Protein AF-A0A535CA47-F1 (afdb_monomer_lite)

Structure (mmCIF, N/CA/C/O backbone):
data_AF-A0A535CA47-F1
#
_entry.id   AF-A0A535CA47-F1
#
loop_
_atom_site.group_PDB
_atom_site.id
_atom_site.type_symbol
_atom_site.label_atom_id
_atom_site.label_alt_id
_atom_site.label_comp_id
_atom_site.label_asym_id
_atom_site.label_entity_id
_atom_site.label_seq_id
_atom_site.pdbx_PDB_ins_code
_atom_site.Cartn_x
_atom_site.Cartn_y
_atom_site.Cartn_z
_atom_site.occupancy
_atom_site.B_iso_or_equiv
_atom_site.auth_seq_id
_atom_site.auth_comp_id
_atom_site.auth_asym_id
_atom_site.auth_atom_id
_atom_site.pdbx_PDB_model_num
ATOM 1 N N . MET A 1 1 ? 19.018 -2.782 2.439 1.00 43.19 1 MET A N 1
ATOM 2 C CA . MET A 1 1 ? 17.724 -2.379 1.847 1.00 43.19 1 MET A CA 1
ATOM 3 C C . MET A 1 1 ? 16.548 -2.645 2.794 1.00 43.19 1 MET A C 1
ATOM 5 O O . MET A 1 1 ? 15.828 -1.704 3.063 1.00 43.19 1 MET A O 1
ATOM 9 N N . MET A 1 2 ? 16.397 -3.837 3.401 1.00 39.62 2 MET A N 1
ATOM 10 C CA . MET A 1 2 ? 15.326 -4.102 4.399 1.00 39.62 2 MET A CA 1
ATOM 11 C C . MET A 1 2 ? 15.547 -3.488 5.801 1.00 39.62 2 MET A C 1
ATOM 13 O O . MET A 1 2 ? 14.602 -3.382 6.576 1.00 39.62 2 MET A O 1
ATOM 17 N N . GLN A 1 3 ? 16.775 -3.092 6.157 1.00 34.94 3 GLN A N 1
ATOM 18 C CA . GLN A 1 3 ? 17.063 -2.435 7.446 1.00 34.94 3 GLN A CA 1
ATOM 19 C C . GLN A 1 3 ? 16.577 -0.980 7.484 1.00 34.94 3 GLN A C 1
ATOM 21 O O . GLN A 1 3 ? 16.028 -0.545 8.489 1.00 34.94 3 GLN A O 1
ATOM 26 N N . THR A 1 4 ? 16.695 -0.264 6.364 1.00 47.66 4 THR A N 1
ATOM 27 C CA . THR A 1 4 ? 16.351 1.160 6.260 1.00 47.66 4 THR A CA 1
ATOM 28 C C . THR A 1 4 ? 14.843 1.401 6.398 1.00 47.66 4 THR A C 1
ATOM 30 O O . THR A 1 4 ? 14.424 2.429 6.913 1.00 47.66 4 THR A O 1
ATOM 33 N N . THR A 1 5 ? 14.009 0.425 6.021 1.00 46.22 5 THR A N 1
ATOM 34 C CA . THR A 1 5 ? 12.544 0.525 6.122 1.00 46.22 5 THR A CA 1
ATOM 35 C C . THR A 1 5 ? 12.038 0.467 7.569 1.00 46.22 5 THR A C 1
ATOM 37 O O . THR A 1 5 ? 11.033 1.097 7.875 1.00 46.22 5 THR A O 1
ATOM 40 N N . ARG A 1 6 ? 12.725 -0.238 8.484 1.00 47.81 6 ARG A N 1
ATOM 41 C CA . ARG A 1 6 ? 12.322 -0.292 9.908 1.00 47.81 6 ARG A CA 1
ATOM 42 C C . ARG A 1 6 ? 12.561 1.027 10.636 1.00 47.81 6 ARG A C 1
ATOM 44 O O . ARG A 1 6 ? 11.726 1.441 11.432 1.00 47.81 6 ARG A O 1
ATOM 51 N N . GLU A 1 7 ? 13.683 1.680 10.354 1.00 48.22 7 GLU A N 1
ATOM 52 C CA . GLU A 1 7 ? 14.092 2.906 11.050 1.00 48.22 7 GLU A CA 1
ATOM 53 C C . GLU A 1 7 ? 13.215 4.106 10.666 1.00 48.22 7 GLU A C 1
ATOM 55 O O . GLU A 1 7 ? 12.896 4.934 11.516 1.00 48.22 7 GLU A O 1
ATOM 60 N N . VAL A 1 8 ? 12.742 4.163 9.415 1.00 53.28 8 VAL A N 1
ATOM 61 C CA . VAL A 1 8 ? 11.850 5.235 8.938 1.00 53.28 8 VAL A CA 1
ATOM 62 C C . VAL A 1 8 ? 10.459 5.161 9.582 1.00 53.28 8 VAL A C 1
ATOM 64 O O . VAL A 1 8 ? 9.821 6.195 9.764 1.00 53.28 8 VAL A O 1
ATOM 67 N N . VAL A 1 9 ? 10.002 3.970 9.985 1.00 52.12 9 VAL A N 1
ATOM 68 C CA . VAL A 1 9 ? 8.683 3.789 10.616 1.00 52.12 9 VAL A CA 1
ATOM 69 C C . VAL A 1 9 ? 8.705 4.076 12.126 1.00 52.12 9 VAL A C 1
ATOM 71 O O . VAL A 1 9 ? 7.702 4.508 12.685 1.00 52.12 9 VAL A O 1
ATOM 74 N N . GLN A 1 10 ? 9.846 3.913 12.803 1.00 50.75 10 GLN A N 1
ATOM 75 C CA . GLN A 1 10 ? 9.943 4.114 14.259 1.00 50.75 10 GLN A CA 1
ATOM 76 C C . GLN A 1 10 ? 10.090 5.579 14.707 1.00 50.75 10 GLN A C 1
ATOM 78 O O . GLN A 1 10 ? 9.871 5.877 15.879 1.00 50.75 10 GLN A O 1
ATOM 83 N N . ALA A 1 11 ? 10.430 6.509 13.810 1.00 47.84 11 ALA A N 1
ATOM 84 C CA . ALA A 1 11 ? 10.745 7.895 14.177 1.00 47.84 11 ALA A CA 1
ATOM 85 C C . ALA A 1 11 ? 9.520 8.805 14.447 1.00 47.84 11 ALA A C 1
ATOM 87 O O . ALA A 1 11 ? 9.697 9.993 14.711 1.00 47.84 11 ALA A O 1
ATOM 88 N N . GLY A 1 12 ? 8.289 8.282 14.387 1.00 45.38 12 GLY A N 1
ATOM 89 C CA . GLY A 1 12 ? 7.052 9.076 14.470 1.00 45.38 12 GLY A CA 1
ATOM 90 C C . GLY A 1 12 ? 6.268 9.001 15.784 1.00 45.38 12 GLY A C 1
ATOM 91 O O . GLY A 1 12 ? 5.210 9.615 15.882 1.00 45.38 12 GLY A O 1
ATOM 92 N N . ILE A 1 13 ? 6.729 8.263 16.798 1.00 46.53 13 ILE A N 1
ATOM 93 C CA . ILE A 1 13 ? 5.913 7.988 17.993 1.00 46.53 13 ILE A CA 1
ATOM 94 C C . ILE A 1 13 ? 6.066 9.119 19.019 1.00 46.53 13 ILE A C 1
ATOM 96 O O . ILE A 1 13 ? 6.889 9.063 19.932 1.00 46.53 13 ILE A O 1
ATOM 100 N N . SER A 1 14 ? 5.252 10.164 18.873 1.00 43.69 14 SER A N 1
ATOM 101 C CA . SER A 1 14 ? 4.973 11.105 19.964 1.00 43.69 14 SER A CA 1
ATOM 102 C C . SER A 1 14 ? 3.851 10.533 20.833 1.00 43.69 14 SER A C 1
ATOM 104 O O . SER A 1 14 ? 2.819 10.116 20.308 1.00 43.69 14 SER A O 1
ATOM 106 N N . SER A 1 15 ? 4.038 10.533 22.157 1.00 44.62 15 SER A N 1
ATOM 107 C CA . SER A 1 15 ? 3.215 9.852 23.178 1.00 44.62 15 SER A CA 1
ATOM 108 C C . SER A 1 15 ? 1.785 10.394 23.367 1.00 44.62 15 SER A C 1
ATOM 110 O O . SER A 1 15 ? 1.210 10.245 24.442 1.00 44.62 15 SER A O 1
ATOM 112 N N . ASN A 1 16 ? 1.238 11.083 22.367 1.00 47.12 16 ASN A N 1
ATOM 113 C CA . ASN A 1 16 ? -0.097 11.676 22.389 1.00 47.12 16 ASN A CA 1
ATOM 114 C C . ASN A 1 16 ? -0.747 11.740 20.992 1.00 47.12 16 ASN A C 1
ATOM 116 O O . ASN A 1 16 ? -1.686 12.506 20.798 1.00 47.12 16 ASN A O 1
ATOM 120 N N . SER A 1 17 ? -0.205 11.017 20.005 1.00 56.91 17 SER A N 1
ATOM 121 C CA . SER A 1 17 ? -0.808 10.947 18.668 1.00 56.91 17 SER A CA 1
ATOM 122 C C . SER A 1 17 ? -1.972 9.960 18.673 1.00 56.91 17 SER A C 1
ATOM 124 O O . SER A 1 17 ? -1.878 8.885 19.269 1.00 56.91 17 SER A O 1
ATOM 126 N N . ASP A 1 18 ? -3.082 10.343 18.043 1.00 81.50 18 ASP A N 1
ATOM 127 C CA . ASP A 1 18 ? -4.204 9.435 17.832 1.00 81.50 18 ASP A CA 1
ATOM 128 C C . ASP A 1 18 ? -3.738 8.266 16.945 1.00 81.50 18 ASP A C 1
ATOM 130 O O . ASP A 1 18 ? -2.826 8.399 16.119 1.00 81.50 18 ASP A O 1
ATOM 134 N N . LEU A 1 19 ? -4.363 7.100 17.096 1.00 84.94 19 LEU A N 1
ATOM 135 C CA . LEU A 1 19 ? -4.112 5.930 16.250 1.00 84.94 19 LEU A CA 1
ATOM 136 C C . LEU A 1 19 ? -4.203 6.299 14.760 1.00 84.94 19 LEU A C 1
ATOM 138 O O . LEU A 1 19 ? -3.417 5.819 13.943 1.00 84.94 19 LEU A O 1
ATOM 142 N N . HIS A 1 20 ? -5.144 7.187 14.432 1.00 88.12 20 HIS A N 1
ATOM 143 C CA . HIS A 1 20 ? -5.365 7.720 13.090 1.00 88.12 20 HIS A CA 1
ATOM 144 C C . HIS A 1 20 ? -4.131 8.446 12.565 1.00 88.12 20 HIS A C 1
ATOM 146 O O . HIS A 1 20 ? -3.658 8.130 11.474 1.00 88.12 20 HIS A O 1
ATOM 152 N N . ASP A 1 21 ? -3.570 9.352 13.366 1.00 89.25 21 ASP A N 1
ATOM 153 C CA . ASP A 1 21 ? -2.371 10.114 13.016 1.00 89.25 21 ASP A CA 1
ATOM 154 C C . ASP A 1 21 ? -1.170 9.187 12.822 1.00 89.25 21 ASP A C 1
ATOM 156 O O . ASP A 1 21 ? -0.396 9.356 11.882 1.00 89.25 21 ASP A O 1
ATOM 160 N N . THR A 1 22 ? -1.040 8.159 13.664 1.00 89.12 22 THR A N 1
ATOM 161 C CA . THR A 1 22 ? 0.075 7.203 13.580 1.00 89.12 22 THR A CA 1
ATOM 162 C C . THR A 1 22 ? 0.009 6.376 12.293 1.00 89.12 22 THR A C 1
ATOM 164 O O . THR A 1 22 ? 1.020 6.196 11.604 1.00 89.12 22 THR A O 1
ATOM 167 N N . ILE A 1 23 ? -1.182 5.890 11.933 1.00 90.00 23 ILE A N 1
ATOM 168 C CA . ILE A 1 23 ? -1.414 5.158 10.680 1.00 90.00 23 ILE A CA 1
ATOM 169 C C . ILE A 1 23 ? -1.168 6.076 9.478 1.00 90.00 23 ILE A C 1
ATOM 171 O O . ILE A 1 23 ? -0.435 5.702 8.558 1.00 90.00 23 ILE A O 1
ATOM 175 N N . ALA A 1 24 ? -1.739 7.282 9.503 1.00 93.38 24 ALA A N 1
ATOM 176 C CA . ALA A 1 24 ? -1.592 8.263 8.438 1.00 93.38 24 ALA A CA 1
ATOM 177 C C . ALA A 1 24 ? -0.120 8.628 8.208 1.00 93.38 24 ALA A C 1
ATOM 179 O O . ALA A 1 24 ? 0.357 8.571 7.074 1.00 93.38 24 ALA A O 1
ATOM 180 N N . GLU A 1 25 ? 0.625 8.940 9.269 1.00 92.75 25 GLU A N 1
ATOM 181 C CA . GLU A 1 25 ? 2.038 9.298 9.159 1.00 92.75 25 GLU A CA 1
ATOM 182 C C . GLU A 1 25 ? 2.912 8.128 8.712 1.00 92.75 25 GLU A C 1
ATOM 184 O O . GLU A 1 25 ? 3.825 8.339 7.915 1.00 92.75 25 GLU A O 1
ATOM 189 N N . SER A 1 26 ? 2.611 6.895 9.129 1.00 90.75 26 SER A N 1
ATOM 190 C CA . SER A 1 26 ? 3.341 5.705 8.666 1.00 90.75 26 SER A CA 1
ATOM 191 C C . SER A 1 26 ? 3.203 5.513 7.150 1.00 90.75 26 SER A C 1
ATOM 193 O O . SER A 1 26 ? 4.195 5.301 6.448 1.00 90.75 26 SER A O 1
ATOM 195 N N . ILE A 1 27 ? 1.981 5.649 6.623 1.00 94.38 27 ILE A N 1
ATOM 196 C CA . ILE A 1 27 ? 1.702 5.522 5.186 1.00 94.38 27 ILE A CA 1
ATOM 197 C C . ILE A 1 27 ? 2.324 6.692 4.407 1.00 94.38 27 ILE A C 1
ATOM 199 O O . ILE A 1 27 ? 2.988 6.478 3.390 1.00 94.38 27 ILE A O 1
ATOM 203 N N . LYS A 1 28 ? 2.189 7.928 4.905 1.00 96.00 28 LYS A N 1
ATOM 204 C CA . LYS A 1 28 ? 2.808 9.116 4.294 1.00 96.00 28 LYS A CA 1
ATOM 205 C C . LYS A 1 28 ? 4.334 9.042 4.307 1.00 96.00 28 LYS A C 1
ATOM 207 O O . LYS A 1 28 ? 4.969 9.473 3.346 1.00 96.00 28 LYS A O 1
ATOM 212 N N . ALA A 1 29 ? 4.942 8.485 5.354 1.00 92.81 29 ALA A N 1
ATOM 213 C CA . ALA A 1 29 ? 6.387 8.286 5.433 1.00 92.81 29 ALA A CA 1
ATOM 214 C C . ALA A 1 29 ? 6.896 7.340 4.348 1.00 92.81 29 ALA A C 1
ATOM 216 O O . ALA A 1 29 ? 7.877 7.660 3.676 1.00 92.81 29 ALA A O 1
ATOM 217 N N . PHE A 1 30 ? 6.202 6.223 4.132 1.00 92.94 30 PHE A N 1
ATOM 218 C CA . PHE A 1 30 ? 6.502 5.327 3.021 1.00 92.94 30 PHE A CA 1
ATOM 219 C C . PHE A 1 30 ? 6.325 6.027 1.665 1.00 92.94 30 PHE A C 1
ATOM 221 O O . PHE A 1 30 ? 7.210 5.953 0.814 1.00 92.94 30 PHE A O 1
ATOM 228 N N . TRP A 1 31 ? 5.238 6.779 1.481 1.00 97.25 31 TRP A N 1
ATOM 229 C CA . TRP A 1 31 ? 4.986 7.497 0.230 1.00 97.25 31 TRP A CA 1
ATOM 230 C C . TRP A 1 31 ? 6.065 8.535 -0.103 1.00 97.25 31 TRP A C 1
ATOM 232 O O . TRP A 1 31 ? 6.492 8.643 -1.250 1.00 97.25 31 TRP A O 1
ATOM 242 N N . ARG A 1 32 ? 6.589 9.255 0.897 1.00 96.00 32 ARG A N 1
ATOM 243 C CA . ARG A 1 32 ? 7.728 10.168 0.693 1.00 96.00 32 ARG A CA 1
ATOM 244 C C . ARG A 1 32 ? 8.930 9.444 0.079 1.00 96.00 32 ARG A C 1
ATOM 246 O O . ARG A 1 32 ? 9.608 10.021 -0.764 1.00 96.00 32 ARG A O 1
ATOM 253 N N . HIS A 1 33 ? 9.176 8.184 0.446 1.00 92.81 33 HIS A N 1
ATOM 254 C CA . HIS A 1 33 ? 10.244 7.393 -0.164 1.00 92.81 33 HIS A CA 1
ATOM 255 C C . HIS A 1 33 ? 9.963 7.074 -1.641 1.00 92.81 33 HIS A C 1
ATOM 257 O O . HIS A 1 33 ? 10.860 7.222 -2.473 1.00 92.81 33 HIS A O 1
ATOM 263 N N . VAL A 1 34 ? 8.718 6.714 -1.974 1.00 95.12 34 VAL A N 1
ATOM 264 C CA . VAL A 1 34 ? 8.268 6.501 -3.362 1.00 95.12 34 VAL A CA 1
ATOM 265 C C . VAL A 1 34 ? 8.514 7.747 -4.213 1.00 95.12 34 VAL A C 1
ATOM 267 O O . VAL A 1 34 ? 9.089 7.643 -5.292 1.00 95.12 34 VAL A O 1
ATOM 270 N N . GLU A 1 35 ? 8.135 8.928 -3.719 1.00 95.06 35 GLU A N 1
ATOM 271 C CA . GLU A 1 35 ? 8.324 10.190 -4.447 1.00 95.06 35 GLU A CA 1
ATOM 272 C C . GLU A 1 35 ? 9.801 10.540 -4.658 1.00 95.06 35 GLU A C 1
ATOM 274 O O . GLU A 1 35 ? 10.152 11.125 -5.681 1.00 95.06 35 GLU A O 1
ATOM 279 N N . THR A 1 36 ? 10.673 10.193 -3.706 1.00 95.25 36 THR A N 1
ATOM 280 C CA . THR A 1 36 ? 12.112 10.485 -3.815 1.00 95.25 36 THR A CA 1
ATOM 281 C C . THR A 1 36 ? 12.864 9.566 -4.771 1.00 95.25 36 THR A C 1
ATOM 283 O O . THR A 1 36 ? 13.928 9.957 -5.242 1.00 95.25 36 THR A O 1
ATOM 286 N N . ALA A 1 37 ? 12.352 8.359 -5.019 1.00 93.06 37 ALA A N 1
ATOM 287 C CA . ALA A 1 37 ? 13.035 7.336 -5.808 1.00 93.06 37 ALA A CA 1
ATOM 288 C C . ALA A 1 37 ? 12.040 6.476 -6.620 1.00 93.06 37 ALA A C 1
ATOM 290 O O . ALA A 1 37 ? 11.942 5.259 -6.402 1.00 93.06 37 ALA A O 1
ATOM 291 N N . PRO A 1 38 ? 11.263 7.078 -7.542 1.00 93.88 38 PRO A N 1
ATOM 292 C CA . PRO A 1 38 ? 10.271 6.359 -8.344 1.00 93.88 38 PRO A CA 1
ATOM 293 C C . PRO A 1 38 ? 10.894 5.265 -9.227 1.00 93.88 38 PRO A C 1
ATOM 295 O O . PRO A 1 38 ? 10.270 4.234 -9.477 1.00 93.88 38 PRO A O 1
ATOM 298 N N . GLU A 1 39 ? 12.146 5.429 -9.653 1.00 94.44 39 GLU A N 1
ATOM 299 C CA . GLU A 1 39 ? 12.890 4.445 -10.443 1.00 94.44 39 GLU A CA 1
ATOM 300 C C . GLU A 1 39 ? 13.136 3.128 -9.692 1.00 94.44 39 GLU A C 1
ATOM 302 O O . GLU A 1 39 ? 13.158 2.061 -10.310 1.00 94.44 39 GLU A O 1
ATOM 307 N N . LEU A 1 40 ? 13.249 3.171 -8.357 1.00 94.56 40 LEU A N 1
ATOM 308 C CA . LEU A 1 40 ? 13.345 1.955 -7.547 1.0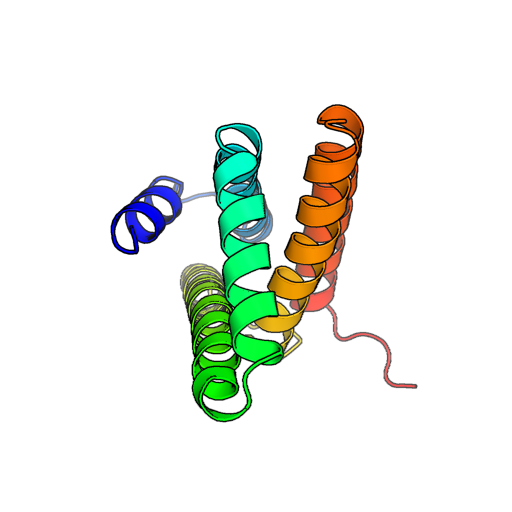0 94.56 40 LEU A CA 1
ATOM 309 C C . LEU A 1 40 ? 12.044 1.152 -7.604 1.00 94.56 40 LEU A C 1
ATOM 311 O O . LEU A 1 40 ? 12.089 -0.077 -7.612 1.00 94.56 40 LEU A O 1
ATOM 315 N N . GLN A 1 41 ? 10.897 1.831 -7.696 1.00 95.00 41 GLN A N 1
ATOM 316 C CA . GLN A 1 41 ? 9.599 1.169 -7.821 1.00 95.00 41 GLN A CA 1
ATOM 317 C C . GLN A 1 41 ? 9.432 0.521 -9.198 1.00 95.00 41 GLN A C 1
ATOM 319 O O . GLN A 1 41 ? 8.953 -0.607 -9.290 1.00 95.00 41 GLN A O 1
ATOM 324 N N . VAL A 1 42 ? 9.903 1.174 -10.268 1.00 96.25 42 VAL A N 1
ATOM 325 C CA . VAL A 1 42 ? 9.944 0.567 -11.612 1.00 96.25 42 VAL A CA 1
ATOM 326 C C . VAL A 1 42 ? 10.757 -0.730 -11.583 1.00 96.25 42 VAL A C 1
ATOM 328 O O . VAL A 1 42 ? 10.248 -1.780 -11.975 1.00 96.25 42 VAL A O 1
ATOM 331 N N . MET A 1 43 ? 11.979 -0.684 -11.043 1.00 96.56 43 MET A N 1
ATOM 332 C CA . MET A 1 43 ? 12.842 -1.864 -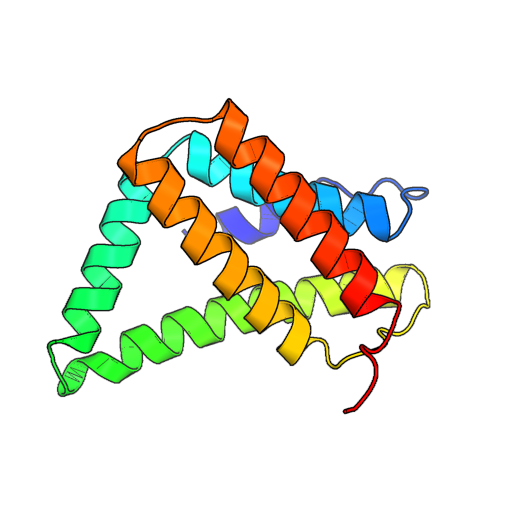10.915 1.00 96.56 43 MET A CA 1
ATOM 333 C C . MET A 1 43 ? 12.174 -2.982 -10.095 1.00 96.56 43 MET A C 1
ATOM 335 O O . MET A 1 43 ? 12.272 -4.161 -10.445 1.00 96.56 43 MET A O 1
ATOM 339 N N . GLN A 1 44 ? 11.485 -2.625 -9.007 1.00 94.12 44 GLN A N 1
ATOM 340 C CA . GLN A 1 44 ? 10.747 -3.565 -8.163 1.00 94.12 44 GLN A CA 1
ATOM 341 C C . GLN A 1 44 ? 9.674 -4.307 -8.971 1.00 94.12 44 GLN A C 1
ATOM 343 O O . GLN A 1 44 ? 9.639 -5.539 -8.947 1.00 94.12 44 GLN A O 1
ATOM 348 N N . TYR A 1 45 ? 8.847 -3.579 -9.729 1.00 95.88 45 TYR A N 1
ATOM 349 C CA . TYR A 1 45 ? 7.807 -4.183 -10.562 1.00 95.88 45 TYR A CA 1
ATOM 350 C C . TYR A 1 45 ? 8.380 -5.033 -11.689 1.00 95.88 45 TYR A C 1
ATOM 352 O O . TYR A 1 45 ? 7.873 -6.127 -11.939 1.00 95.88 45 TYR A O 1
ATOM 360 N N . GLU A 1 46 ? 9.446 -4.584 -12.349 1.00 96.62 46 GLU A N 1
ATOM 361 C CA . GLU A 1 46 ? 10.113 -5.373 -13.385 1.00 96.62 46 GLU A CA 1
ATOM 362 C C . GLU A 1 46 ? 10.609 -6.715 -12.843 1.00 96.62 46 GLU A C 1
ATOM 364 O O . GLU A 1 46 ? 10.367 -7.749 -13.468 1.00 96.62 46 GLU A O 1
ATOM 369 N N . LEU A 1 47 ? 11.229 -6.724 -11.658 1.00 95.62 47 LEU A N 1
ATOM 370 C CA . LEU A 1 47 ? 11.685 -7.951 -11.004 1.00 95.62 47 LEU A CA 1
ATOM 371 C C . LEU A 1 47 ? 10.515 -8.884 -10.671 1.00 95.62 47 LEU A C 1
ATOM 373 O O . LEU A 1 47 ? 10.582 -10.088 -10.930 1.00 95.62 47 LEU A O 1
ATOM 377 N N . THR A 1 48 ? 9.433 -8.338 -10.123 1.00 96.12 48 THR A N 1
ATOM 378 C CA . THR A 1 48 ? 8.233 -9.105 -9.772 1.00 96.12 48 THR A CA 1
ATOM 379 C C . THR A 1 48 ? 7.590 -9.722 -11.008 1.00 96.12 48 THR A C 1
ATOM 381 O O . THR A 1 48 ? 7.321 -10.923 -11.038 1.00 96.12 48 THR A O 1
ATOM 384 N N . LEU A 1 49 ? 7.392 -8.933 -12.064 1.00 96.69 49 LEU A N 1
ATOM 385 C CA . LEU A 1 49 ? 6.812 -9.406 -13.319 1.00 96.69 49 LEU A CA 1
ATOM 386 C C . LEU A 1 49 ? 7.737 -10.390 -14.040 1.00 96.69 49 LEU A C 1
ATOM 388 O O . LEU A 1 49 ? 7.256 -11.355 -14.635 1.00 96.69 49 LEU A O 1
ATOM 392 N N . TYR A 1 50 ? 9.054 -10.190 -13.969 1.00 96.44 50 TYR A N 1
ATOM 393 C CA . TYR A 1 50 ? 10.029 -11.152 -14.470 1.00 96.44 50 TYR A CA 1
ATOM 394 C C . TYR A 1 50 ? 9.884 -12.495 -13.752 1.00 96.44 50 TYR A C 1
ATOM 396 O O . TYR A 1 50 ? 9.740 -13.520 -14.416 1.00 96.44 50 TYR A O 1
ATOM 404 N N . ALA A 1 51 ? 9.852 -12.499 -12.417 1.00 96.50 51 ALA A N 1
ATOM 405 C CA . ALA A 1 51 ? 9.689 -13.716 -11.627 1.00 96.50 51 ALA A CA 1
ATOM 406 C C . ALA A 1 51 ? 8.370 -14.438 -11.945 1.00 96.50 51 ALA A C 1
ATOM 408 O O . ALA A 1 51 ? 8.354 -15.657 -12.059 1.00 96.50 51 ALA A O 1
ATOM 409 N N . LEU A 1 52 ? 7.275 -13.703 -12.160 1.00 96.31 52 LEU A N 1
ATOM 410 C CA . LEU A 1 52 ? 5.977 -14.286 -12.520 1.00 96.31 52 LEU A CA 1
ATOM 411 C C . LEU A 1 52 ? 5.936 -14.884 -13.934 1.00 96.31 52 LEU A C 1
ATOM 413 O O . LEU A 1 52 ? 5.162 -15.807 -14.180 1.00 96.31 52 LEU A O 1
ATOM 417 N N . ARG A 1 53 ? 6.761 -14.391 -14.866 1.00 97.12 53 ARG A N 1
ATOM 418 C CA . ARG A 1 53 ? 6.892 -14.969 -16.218 1.00 97.12 53 ARG A CA 1
ATOM 419 C C . ARG A 1 53 ? 7.696 -16.272 -16.245 1.00 97.12 53 ARG A C 1
ATOM 421 O O . ARG A 1 53 ? 7.621 -16.990 -17.238 1.00 97.12 53 ARG A O 1
ATOM 428 N N . HIS A 1 54 ? 8.433 -16.574 -15.179 1.00 95.50 54 HIS A N 1
ATOM 429 C CA . HIS A 1 54 ? 9.313 -17.734 -15.058 1.00 95.50 54 HIS A CA 1
ATOM 430 C C . HIS A 1 54 ? 8.784 -18.659 -13.951 1.00 95.50 54 HIS A C 1
ATOM 432 O O . HIS A 1 54 ? 8.988 -18.364 -12.772 1.00 95.50 54 HIS A O 1
ATOM 438 N N . PRO A 1 55 ? 8.076 -19.760 -14.276 1.00 92.44 55 PRO A N 1
ATOM 439 C CA . PRO A 1 55 ? 7.396 -20.601 -13.284 1.00 92.44 55 PRO A CA 1
ATOM 440 C C . PRO A 1 55 ? 8.283 -21.060 -12.116 1.00 92.44 55 PRO A C 1
ATOM 442 O O . PRO A 1 55 ? 7.836 -21.098 -10.972 1.00 92.44 55 PRO A O 1
ATOM 445 N N . GLU A 1 56 ? 9.556 -21.344 -12.382 1.00 95.69 56 GLU A N 1
ATOM 446 C CA . GLU A 1 56 ? 10.573 -21.728 -11.400 1.00 95.69 56 GLU A CA 1
ATOM 447 C C . GLU A 1 56 ? 10.955 -20.611 -10.414 1.00 95.69 56 GLU A C 1
ATOM 449 O O . GLU A 1 56 ? 11.525 -20.886 -9.360 1.00 95.69 56 GLU A O 1
ATOM 454 N N . SER A 1 57 ? 10.629 -19.360 -10.743 1.00 94.38 57 SER A N 1
ATOM 455 C CA . SER A 1 57 ? 10.910 -18.160 -9.949 1.00 94.38 57 SER A CA 1
ATOM 456 C C . SER A 1 57 ? 9.648 -17.506 -9.375 1.00 94.38 57 SER A C 1
ATOM 458 O O . SER A 1 57 ? 9.761 -16.592 -8.562 1.00 94.38 57 SER A O 1
ATOM 460 N N . ALA A 1 58 ? 8.442 -17.973 -9.723 1.00 92.94 58 ALA A N 1
ATOM 461 C CA . ALA A 1 58 ? 7.177 -17.366 -9.287 1.00 92.94 58 ALA A CA 1
ATOM 462 C C . ALA A 1 58 ? 7.012 -17.309 -7.753 1.00 92.94 58 ALA A C 1
ATOM 464 O O . ALA A 1 58 ? 6.349 -16.416 -7.219 1.00 92.94 58 ALA A O 1
ATOM 465 N N . TRP A 1 59 ? 7.661 -18.226 -7.026 1.00 94.81 59 TRP A N 1
ATOM 466 C CA . TRP A 1 59 ? 7.713 -18.219 -5.561 1.00 94.81 59 TRP A CA 1
ATOM 467 C C . TRP A 1 59 ? 8.338 -16.937 -4.995 1.00 94.81 59 TRP A C 1
ATOM 469 O O . TRP A 1 59 ? 7.941 -16.506 -3.915 1.00 94.81 59 TRP A O 1
ATOM 479 N N . LEU A 1 60 ? 9.266 -16.301 -5.719 1.00 95.12 60 LEU A N 1
ATOM 480 C CA . LEU A 1 60 ? 9.938 -15.082 -5.275 1.00 95.12 60 LEU A CA 1
ATOM 481 C C . LEU A 1 60 ? 8.966 -13.902 -5.222 1.00 95.12 60 LEU A C 1
ATOM 483 O O . LEU A 1 60 ? 8.956 -13.161 -4.243 1.00 95.12 60 LEU A O 1
ATOM 487 N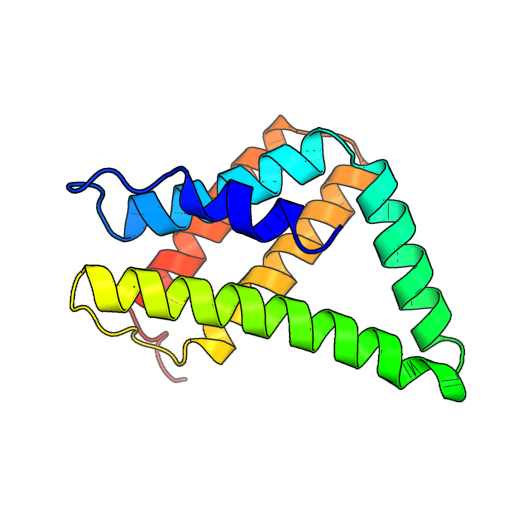 N . ALA A 1 61 ? 8.107 -13.762 -6.237 1.00 94.69 61 ALA A N 1
ATOM 488 C CA . ALA A 1 61 ? 7.058 -12.744 -6.250 1.00 94.69 61 ALA A CA 1
ATOM 489 C C . ALA A 1 61 ? 6.082 -12.952 -5.083 1.00 94.69 61 ALA A C 1
ATOM 491 O O . ALA A 1 61 ? 5.754 -12.006 -4.367 1.00 94.69 61 ALA A O 1
ATOM 492 N N . LYS A 1 62 ? 5.680 -14.206 -4.826 1.00 94.62 62 LYS A N 1
ATOM 493 C CA . LYS A 1 62 ? 4.851 -14.537 -3.661 1.00 94.62 62 LYS A CA 1
ATOM 494 C C . LYS A 1 62 ? 5.541 -14.159 -2.348 1.00 94.62 62 LYS A C 1
ATOM 496 O O . LYS A 1 62 ? 4.935 -13.478 -1.528 1.00 94.62 62 LYS A O 1
ATOM 501 N N . GLN A 1 63 ? 6.797 -14.560 -2.163 1.00 96.25 63 GLN A N 1
ATOM 502 C CA . GLN A 1 63 ? 7.550 -14.265 -0.945 1.00 96.25 63 GLN A CA 1
ATOM 503 C C . GLN A 1 63 ? 7.717 -12.757 -0.725 1.00 96.25 63 GLN A C 1
ATOM 505 O O . GLN A 1 63 ? 7.615 -12.291 0.409 1.00 96.25 63 GLN A O 1
ATOM 510 N N . GLN A 1 64 ? 7.958 -11.993 -1.792 1.00 95.12 64 GLN A N 1
ATOM 511 C CA . GLN A 1 64 ? 8.081 -10.541 -1.721 1.00 95.12 64 GLN A CA 1
ATOM 512 C C . GLN A 1 64 ? 6.792 -9.910 -1.169 1.00 95.12 64 GLN A C 1
ATOM 514 O O . GLN A 1 64 ? 6.838 -9.176 -0.182 1.00 95.12 64 GLN A O 1
ATOM 519 N N . TYR A 1 65 ? 5.639 -10.268 -1.739 1.00 96.31 65 TYR A N 1
ATOM 520 C CA . TYR A 1 65 ? 4.342 -9.761 -1.289 1.00 96.31 65 TYR A CA 1
ATOM 521 C C . TYR A 1 65 ? 3.944 -10.238 0.107 1.00 96.31 65 TYR A C 1
ATOM 523 O O . TYR A 1 65 ? 3.392 -9.456 0.882 1.00 96.31 65 TYR A O 1
ATOM 531 N N . ASP A 1 66 ? 4.224 -11.498 0.445 1.00 96.81 66 ASP A N 1
ATOM 532 C CA . ASP A 1 66 ? 3.999 -12.021 1.794 1.00 96.81 66 ASP A CA 1
ATOM 533 C C . ASP A 1 66 ? 4.837 -11.226 2.816 1.00 96.81 66 ASP A C 1
ATOM 535 O O . ASP A 1 66 ? 4.336 -10.860 3.878 1.00 96.81 66 ASP A O 1
ATOM 539 N N . GLY A 1 67 ? 6.078 -10.864 2.465 1.00 96.25 67 GLY A N 1
ATOM 540 C CA . GLY A 1 67 ? 6.944 -10.015 3.285 1.00 96.25 67 GLY A CA 1
ATOM 541 C C . GLY A 1 67 ? 6.414 -8.591 3.482 1.00 96.25 67 GLY A C 1
ATOM 542 O O . GLY A 1 67 ? 6.455 -8.080 4.602 1.00 96.25 67 GLY A O 1
ATOM 543 N N . TYR A 1 68 ? 5.886 -7.953 2.432 1.00 95.38 68 TYR A N 1
ATOM 544 C CA . TYR A 1 68 ? 5.263 -6.627 2.552 1.00 95.38 68 TYR A CA 1
ATOM 545 C C . TYR A 1 68 ? 4.026 -6.653 3.440 1.00 95.38 68 TYR A C 1
ATOM 547 O O . TYR A 1 68 ? 3.896 -5.817 4.334 1.00 95.38 68 TYR A O 1
ATOM 555 N N . CYS A 1 69 ? 3.147 -7.636 3.236 1.00 97.31 69 CYS A N 1
ATOM 556 C CA . CYS A 1 69 ? 1.938 -7.775 4.040 1.00 97.31 69 CYS A CA 1
ATOM 557 C C . CYS A 1 69 ? 2.291 -8.026 5.511 1.00 97.31 69 CYS A C 1
ATOM 559 O O . CYS A 1 69 ? 1.764 -7.338 6.375 1.00 97.31 69 CYS A O 1
ATOM 561 N N . ALA A 1 70 ? 3.241 -8.920 5.800 1.00 97.06 70 ALA A N 1
ATOM 562 C CA . ALA A 1 70 ? 3.664 -9.205 7.171 1.00 97.06 70 ALA A CA 1
ATOM 563 C C . ALA A 1 70 ? 4.271 -7.979 7.877 1.00 97.06 70 ALA A C 1
ATOM 565 O O . ALA A 1 70 ? 4.042 -7.766 9.070 1.00 97.06 70 ALA A O 1
ATOM 566 N N . LEU A 1 71 ? 5.032 -7.150 7.150 1.00 95.12 71 LEU A N 1
ATOM 567 C CA . LEU A 1 71 ? 5.561 -5.899 7.691 1.00 95.12 71 LEU A CA 1
ATOM 568 C C . LEU A 1 71 ? 4.423 -4.945 8.077 1.00 95.12 71 LEU A C 1
ATOM 570 O O . LEU A 1 71 ? 4.402 -4.455 9.202 1.00 95.12 71 LEU A O 1
ATOM 574 N N . VAL A 1 72 ? 3.476 -4.703 7.167 1.00 95.56 72 VAL A N 1
ATOM 575 C CA . VAL A 1 72 ? 2.340 -3.800 7.412 1.00 95.56 72 VAL A CA 1
ATOM 576 C C . VAL A 1 72 ? 1.428 -4.337 8.522 1.00 95.56 72 VAL A C 1
ATOM 578 O O . VAL A 1 72 ? 0.997 -3.575 9.382 1.00 95.56 72 VAL A O 1
ATOM 581 N N . GLU A 1 73 ? 1.190 -5.647 8.557 1.00 96.44 73 GLU A N 1
ATOM 582 C CA . GLU A 1 73 ? 0.424 -6.317 9.612 1.00 96.44 73 GLU A CA 1
ATOM 583 C C . GLU A 1 73 ? 1.054 -6.088 10.990 1.00 96.44 73 GLU A C 1
ATOM 585 O O . GLU A 1 73 ? 0.372 -5.652 11.916 1.00 96.44 73 GLU A O 1
ATOM 590 N N . THR A 1 74 ? 2.371 -6.293 11.104 1.00 94.25 74 THR A N 1
ATOM 591 C CA . THR A 1 74 ? 3.117 -6.073 12.355 1.00 94.25 74 THR A CA 1
ATOM 592 C C . THR A 1 74 ? 3.010 -4.619 12.823 1.00 94.25 74 THR A C 1
ATOM 594 O O . THR A 1 74 ? 2.883 -4.357 14.019 1.00 94.25 74 THR A O 1
ATOM 597 N N . LEU A 1 75 ? 3.050 -3.662 11.890 1.00 91.88 75 LEU A N 1
ATOM 598 C CA . LEU A 1 75 ? 2.909 -2.240 12.204 1.00 91.88 75 LEU A CA 1
ATOM 599 C C . LEU A 1 75 ? 1.514 -1.904 12.728 1.00 91.88 75 LEU A C 1
ATOM 601 O O . LEU A 1 75 ? 1.399 -1.208 13.735 1.00 91.88 75 LEU A O 1
ATOM 605 N N . PHE A 1 76 ? 0.459 -2.420 12.093 1.00 92.62 76 PHE A N 1
ATOM 606 C CA . PHE A 1 76 ? -0.897 -2.225 12.599 1.00 92.62 76 PHE A CA 1
ATOM 607 C C . PHE A 1 76 ? -1.079 -2.844 13.974 1.00 92.62 76 PHE A C 1
ATOM 609 O O . PHE A 1 76 ? -1.578 -2.168 14.870 1.00 92.62 76 PHE A O 1
ATOM 616 N N . GLN A 1 77 ? -0.623 -4.081 14.162 1.00 93.50 77 GLN A N 1
ATOM 617 C CA . GLN A 1 77 ? -0.702 -4.745 15.453 1.00 93.50 77 GLN A CA 1
ATOM 618 C C . GLN A 1 77 ? -0.028 -3.904 16.547 1.00 93.50 77 GLN A C 1
ATOM 620 O O . GLN A 1 77 ? -0.654 -3.616 17.564 1.00 93.50 77 GLN A O 1
ATOM 625 N N . HIS A 1 78 ? 1.196 -3.425 16.305 1.00 90.19 78 HIS A N 1
ATOM 626 C CA . HIS A 1 78 ? 1.919 -2.591 17.264 1.00 90.19 78 HIS A CA 1
ATOM 627 C C . HIS A 1 78 ? 1.182 -1.284 17.596 1.00 90.19 78 HIS A C 1
ATOM 629 O O . HIS A 1 78 ? 1.055 -0.922 18.766 1.00 90.19 78 HIS A O 1
ATOM 635 N N . ASN A 1 79 ? 0.659 -0.591 16.581 1.00 89.12 79 ASN A N 1
ATOM 636 C CA . ASN A 1 79 ? -0.046 0.679 16.766 1.00 89.12 79 ASN A CA 1
ATOM 637 C C . ASN A 1 79 ? -1.361 0.500 17.540 1.00 89.12 79 ASN A C 1
ATOM 639 O O . ASN A 1 79 ? -1.666 1.298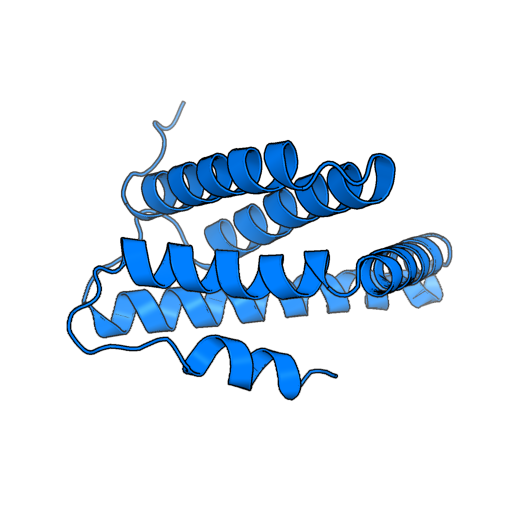 18.423 1.00 89.12 79 ASN A O 1
ATOM 643 N N . PHE A 1 80 ? -2.125 -0.556 17.246 1.00 90.94 80 PHE A N 1
ATOM 644 C CA . PHE A 1 80 ? -3.373 -0.867 17.949 1.00 90.94 80 PHE A CA 1
ATOM 645 C C . PHE A 1 80 ? -3.129 -1.318 19.396 1.00 90.94 80 PHE A C 1
ATOM 647 O O . PHE A 1 80 ? -3.841 -0.878 20.301 1.00 90.94 80 PHE A O 1
ATOM 654 N N . GLU A 1 81 ? -2.099 -2.138 19.630 1.00 90.00 81 GLU A N 1
ATOM 655 C CA . GLU A 1 81 ? -1.683 -2.557 20.973 1.00 90.00 81 GLU A CA 1
ATOM 656 C C . GLU A 1 81 ? -1.259 -1.359 21.834 1.00 90.00 81 GLU A C 1
ATOM 658 O O . GLU A 1 81 ? -1.663 -1.269 22.994 1.00 90.00 81 GLU A O 1
ATOM 663 N N . ALA A 1 82 ? -0.514 -0.403 21.265 1.00 87.62 82 ALA A N 1
ATOM 664 C CA . ALA A 1 82 ? -0.044 0.788 21.975 1.00 87.62 82 ALA 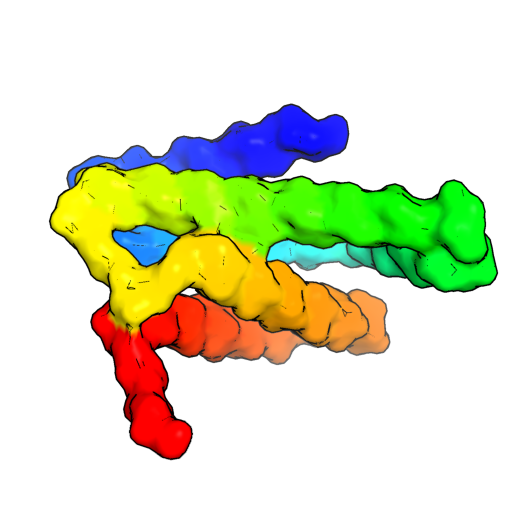A CA 1
ATOM 665 C C . ALA A 1 82 ? -1.184 1.678 22.506 1.00 87.62 82 ALA A C 1
ATOM 667 O O . ALA A 1 82 ? -1.029 2.313 23.550 1.00 87.62 82 ALA A O 1
ATOM 668 N N . VAL A 1 83 ? -2.331 1.705 21.820 1.00 86.75 83 VAL A N 1
ATOM 669 C CA . VAL A 1 83 ? -3.518 2.486 22.220 1.00 86.75 83 VAL A CA 1
ATOM 670 C C . VAL A 1 83 ? -4.610 1.641 22.892 1.00 86.75 83 VAL A C 1
ATOM 672 O O . VAL A 1 83 ? -5.663 2.170 23.245 1.00 86.75 83 VAL A O 1
ATOM 675 N N . GLY A 1 84 ? -4.395 0.330 23.055 1.00 86.94 84 GLY A N 1
ATOM 676 C CA . GLY A 1 84 ? -5.360 -0.588 23.668 1.00 86.94 84 GLY A CA 1
ATOM 677 C C . GLY A 1 84 ? -6.666 -0.772 22.881 1.00 86.94 84 GLY A C 1
ATOM 678 O O . GLY A 1 84 ? -7.690 -1.107 23.479 1.00 86.94 84 GLY A O 1
ATOM 679 N N . LYS A 1 85 ? -6.656 -0.543 21.561 1.00 88.50 85 LYS A N 1
ATOM 680 C CA . LYS A 1 85 ? -7.820 -0.731 20.676 1.00 88.50 85 LYS A CA 1
ATOM 681 C C . LYS A 1 85 ? -7.729 -2.068 19.935 1.00 88.50 85 LYS A C 1
ATOM 683 O O . LYS A 1 85 ? -6.653 -2.628 19.753 1.00 88.50 85 LYS A O 1
ATOM 688 N N . GLN A 1 86 ? -8.871 -2.563 19.463 1.00 89.94 86 GLN A N 1
ATOM 689 C CA . GLN A 1 86 ? -8.948 -3.702 18.545 1.00 89.94 86 GLN A CA 1
ATOM 690 C C . GLN A 1 86 ? -9.411 -3.220 17.174 1.00 89.94 86 GLN A C 1
ATOM 692 O O . GLN A 1 86 ? -10.198 -2.278 17.092 1.00 89.94 86 GLN A O 1
ATOM 697 N N . SER A 1 87 ? -8.935 -3.867 16.112 1.00 92.81 87 SER A N 1
ATOM 698 C CA . SER A 1 87 ? -9.432 -3.592 14.767 1.00 92.81 87 SER A CA 1
ATOM 699 C C . SER A 1 87 ? -10.729 -4.355 14.484 1.00 92.81 87 SER A C 1
ATOM 701 O O . SER A 1 87 ? -10.918 -5.479 14.952 1.00 92.81 87 SER A O 1
ATOM 703 N N . ALA A 1 88 ? -11.620 -3.754 13.696 1.00 93.56 88 ALA A N 1
ATOM 704 C CA . ALA A 1 88 ? -12.870 -4.359 13.240 1.00 93.56 88 ALA A CA 1
ATOM 705 C C . ALA A 1 88 ? -12.671 -5.534 12.259 1.00 93.56 88 ALA A C 1
ATOM 707 O O . ALA A 1 88 ? -13.560 -6.383 12.092 1.00 93.56 88 ALA A O 1
ATOM 708 N N . VAL A 1 89 ? -11.503 -5.601 11.618 1.00 94.88 89 VAL A N 1
ATOM 709 C CA . VAL A 1 89 ? -11.110 -6.646 10.667 1.00 94.88 89 VAL A CA 1
ATOM 710 C C . VAL A 1 89 ? -9.743 -7.235 11.048 1.00 94.88 89 VAL A C 1
ATOM 712 O O . VAL A 1 89 ? -8.978 -6.600 11.775 1.00 94.88 89 VAL A O 1
ATOM 715 N N . PRO A 1 90 ? -9.400 -8.451 10.589 1.00 96.00 90 PRO A N 1
ATOM 716 C CA . PRO A 1 90 ? -8.073 -9.016 10.818 1.00 96.00 90 PRO A CA 1
ATOM 717 C C . PRO A 1 90 ? -6.954 -8.128 10.253 1.00 96.00 90 PRO A C 1
ATOM 719 O O . PRO A 1 90 ? -7.042 -7.645 9.124 1.00 96.00 90 PRO A O 1
ATOM 722 N N . PHE A 1 91 ? -5.856 -7.965 10.999 1.00 95.75 91 PHE A N 1
ATOM 723 C CA . PHE A 1 91 ? -4.725 -7.135 10.563 1.00 95.75 91 PHE A CA 1
ATOM 724 C C . PHE A 1 91 ? -4.104 -7.607 9.242 1.00 95.75 91 PHE A C 1
ATOM 726 O O . PHE A 1 91 ? -3.713 -6.775 8.428 1.00 95.75 91 PHE A O 1
ATOM 733 N N . ALA A 1 92 ? -4.080 -8.918 8.987 1.00 96.31 92 ALA A N 1
ATOM 734 C CA . ALA A 1 92 ? -3.649 -9.476 7.708 1.00 96.31 92 ALA A CA 1
ATOM 735 C C . ALA A 1 92 ? -4.501 -8.978 6.520 1.00 96.31 92 ALA A C 1
ATOM 737 O O . ALA A 1 92 ? -3.965 -8.718 5.440 1.00 96.31 92 ALA A O 1
ATOM 738 N N . GLU A 1 93 ? -5.815 -8.805 6.709 1.00 96.81 93 GLU A N 1
ATOM 739 C CA . GLU A 1 93 ? -6.715 -8.276 5.675 1.00 96.81 93 GLU A CA 1
ATOM 740 C C . GLU A 1 93 ? -6.445 -6.788 5.423 1.00 96.81 93 GLU A C 1
ATOM 742 O O . GLU A 1 93 ? -6.296 -6.383 4.267 1.00 96.81 93 GLU A O 1
ATOM 747 N N . LEU A 1 94 ? -6.278 -5.988 6.486 1.00 95.69 94 LEU A N 1
ATOM 748 C CA . LEU A 1 94 ? -5.880 -4.577 6.369 1.00 95.69 94 LEU A CA 1
ATOM 749 C C . LEU A 1 94 ? -4.540 -4.421 5.665 1.00 95.69 94 LEU A C 1
ATOM 751 O O . LEU A 1 94 ? -4.403 -3.596 4.766 1.00 95.69 94 LEU A O 1
ATOM 755 N N . ALA A 1 95 ? -3.553 -5.221 6.055 1.00 96.75 95 ALA A N 1
ATOM 756 C CA . ALA A 1 95 ? -2.222 -5.163 5.482 1.00 96.75 95 ALA A CA 1
ATOM 757 C C . ALA A 1 95 ? -2.248 -5.457 3.983 1.00 96.75 95 ALA A C 1
ATOM 759 O O . ALA A 1 95 ? -1.670 -4.712 3.190 1.00 96.75 95 ALA A O 1
ATOM 760 N N . ARG A 1 96 ? -2.977 -6.503 3.578 1.00 97.50 96 ARG A N 1
ATOM 761 C CA . ARG A 1 96 ? -3.147 -6.848 2.166 1.00 97.50 96 ARG A CA 1
ATOM 762 C C . ARG A 1 96 ? -3.854 -5.736 1.391 1.00 97.50 96 ARG A C 1
ATOM 764 O O . ARG A 1 96 ? -3.443 -5.435 0.273 1.00 97.50 96 ARG A O 1
ATOM 771 N N . PHE A 1 97 ? -4.877 -5.120 1.984 1.00 97.62 97 PHE A N 1
ATOM 772 C CA . PHE A 1 97 ? -5.617 -4.012 1.383 1.00 97.62 97 PHE A CA 1
ATOM 773 C C . PHE A 1 97 ? -4.741 -2.767 1.187 1.00 97.62 97 PHE A C 1
ATOM 775 O O . PHE A 1 97 ? -4.721 -2.196 0.098 1.00 97.62 97 PHE A O 1
ATOM 782 N N . VAL A 1 98 ? -3.957 -2.389 2.200 1.00 97.19 98 VAL A N 1
ATOM 783 C CA . VAL A 1 98 ? -3.015 -1.261 2.128 1.00 97.19 98 VAL A CA 1
ATOM 784 C C . VAL A 1 98 ? -1.969 -1.481 1.045 1.00 97.19 98 VAL A C 1
ATOM 786 O O . VAL A 1 98 ? -1.754 -0.588 0.231 1.00 97.19 98 VAL A O 1
ATOM 789 N N . VAL A 1 99 ? -1.340 -2.660 1.006 1.00 97.62 99 VAL A N 1
ATOM 790 C CA . VAL A 1 99 ? -0.326 -2.982 -0.010 1.00 97.62 99 VAL A CA 1
ATOM 791 C C . VAL A 1 99 ? -0.928 -2.900 -1.415 1.00 97.62 99 VAL A C 1
ATOM 793 O O . VAL A 1 99 ? -0.340 -2.270 -2.287 1.00 97.62 99 VAL A O 1
ATOM 796 N N . ALA A 1 100 ? -2.127 -3.454 -1.622 1.00 98.06 100 ALA A N 1
ATOM 797 C CA . ALA A 1 100 ? -2.810 -3.383 -2.913 1.00 98.06 100 ALA A CA 1
ATOM 798 C C . ALA A 1 100 ? -3.165 -1.941 -3.322 1.00 98.06 100 ALA A C 1
ATOM 800 O O . ALA A 1 100 ? -2.992 -1.565 -4.483 1.00 98.06 100 ALA A O 1
ATOM 801 N N . GLY A 1 101 ? -3.642 -1.124 -2.377 1.00 98.19 101 GLY A N 1
ATOM 802 C CA . GLY A 1 101 ? -3.926 0.290 -2.614 1.00 98.19 101 GLY A CA 1
ATOM 803 C C . GLY A 1 101 ? -2.666 1.071 -2.982 1.00 98.19 101 GLY A C 1
ATOM 804 O O . GLY A 1 101 ? -2.659 1.796 -3.975 1.00 98.19 101 GLY A O 1
ATOM 805 N N . LEU A 1 102 ? -1.582 0.874 -2.229 1.00 97.88 102 LEU A N 1
ATOM 806 C CA . LEU A 1 102 ? -0.293 1.505 -2.499 1.00 97.88 102 LEU A CA 1
ATOM 807 C C . LEU A 1 102 ? 0.253 1.108 -3.868 1.00 97.88 102 LEU A C 1
ATOM 809 O O . LEU A 1 102 ? 0.650 1.995 -4.611 1.00 97.88 102 LEU A O 1
ATOM 813 N N . ASP A 1 103 ? 0.208 -0.171 -4.243 1.00 97.56 103 ASP A N 1
ATOM 814 C CA . ASP A 1 103 ? 0.665 -0.610 -5.565 1.00 97.56 103 ASP A CA 1
ATOM 815 C C . ASP A 1 103 ? -0.052 0.116 -6.705 1.00 97.56 103 ASP A C 1
ATOM 817 O O . ASP A 1 103 ? 0.575 0.601 -7.649 1.00 97.56 103 ASP A O 1
ATOM 821 N N . GLY A 1 104 ? -1.378 0.235 -6.602 1.00 97.88 104 GLY A N 1
ATOM 822 C CA . GLY A 1 104 ? -2.177 0.941 -7.599 1.00 97.88 104 GLY A CA 1
ATOM 823 C C . GLY A 1 104 ? -1.840 2.431 -7.685 1.00 97.88 104 GLY A C 1
ATOM 824 O O . GLY A 1 104 ? -1.829 2.996 -8.782 1.00 97.88 104 GLY A O 1
ATOM 825 N N . LEU A 1 105 ? -1.554 3.074 -6.551 1.00 98.44 105 LEU A N 1
ATOM 826 C CA . LEU A 1 105 ? -1.160 4.483 -6.513 1.00 98.44 105 LEU A CA 1
ATOM 827 C C . LEU A 1 105 ? 0.266 4.694 -7.030 1.00 98.44 105 LEU A C 1
ATOM 829 O O . LEU A 1 105 ? 0.491 5.615 -7.813 1.00 98.44 105 LEU A O 1
ATOM 833 N N . ILE A 1 106 ? 1.214 3.837 -6.642 1.00 98.19 106 ILE A N 1
ATOM 834 C CA . ILE A 1 106 ? 2.607 3.895 -7.101 1.00 98.19 106 ILE A CA 1
ATOM 835 C C . ILE A 1 106 ? 2.647 3.731 -8.618 1.00 98.19 106 ILE A C 1
ATOM 837 O O . ILE A 1 106 ? 3.263 4.551 -9.294 1.00 98.19 106 ILE A O 1
ATOM 841 N N . LEU A 1 107 ? 1.963 2.721 -9.165 1.00 97.94 107 LEU A N 1
ATOM 842 C CA . LEU A 1 107 ? 1.964 2.450 -10.602 1.00 97.94 107 LEU A CA 1
ATOM 843 C C . LEU A 1 107 ? 1.381 3.616 -11.422 1.00 97.94 107 LEU A C 1
ATOM 845 O O . LEU A 1 107 ? 1.885 3.928 -12.500 1.00 97.94 107 LEU A O 1
ATOM 849 N N . GLN A 1 108 ? 0.347 4.289 -10.911 1.00 98.19 108 GLN A N 1
ATOM 850 C CA . GLN A 1 108 ? -0.184 5.503 -11.538 1.00 98.19 108 GLN A CA 1
ATOM 851 C C . GLN A 1 108 ? 0.792 6.677 -11.426 1.00 98.19 108 GLN A C 1
ATOM 853 O O . GLN A 1 108 ? 1.031 7.366 -12.415 1.00 98.19 108 GLN A O 1
ATOM 858 N N . PHE A 1 109 ? 1.401 6.877 -10.254 1.00 98.19 109 PHE A N 1
ATOM 859 C CA . PHE A 1 109 ? 2.366 7.950 -10.035 1.00 98.19 109 PHE A CA 1
ATOM 860 C C . PHE A 1 109 ? 3.601 7.814 -10.932 1.00 98.19 109 PHE A C 1
ATOM 862 O O . PHE A 1 109 ? 3.995 8.788 -11.562 1.00 98.19 109 PHE A O 1
ATOM 869 N N . ILE A 1 110 ? 4.185 6.620 -11.066 1.00 97.06 110 ILE A N 1
ATOM 870 C CA . ILE A 1 110 ? 5.337 6.417 -11.964 1.00 97.06 110 ILE A CA 1
ATOM 871 C C . ILE A 1 110 ? 4.968 6.578 -13.448 1.00 97.06 110 ILE A C 1
ATOM 873 O O . ILE A 1 110 ? 5.855 6.756 -14.278 1.00 97.06 110 ILE A O 1
ATOM 877 N N . SER A 1 111 ? 3.677 6.511 -13.795 1.00 96.94 111 SER A N 1
ATOM 878 C CA . SER A 1 111 ? 3.202 6.653 -15.173 1.00 96.94 111 SER A CA 1
ATOM 879 C C . SER A 1 111 ? 3.050 8.107 -15.626 1.00 96.94 111 SER A C 1
ATOM 881 O O . SER A 1 111 ? 3.170 8.364 -16.823 1.00 96.94 111 SER A O 1
ATOM 883 N N . ASP A 1 112 ? 2.727 9.040 -14.731 1.00 96.44 112 ASP A N 1
ATOM 884 C CA . ASP A 1 112 ? 2.436 10.439 -15.093 1.00 96.44 112 ASP A CA 1
ATOM 885 C C . ASP A 1 112 ? 3.167 11.488 -14.236 1.00 96.44 112 ASP A C 1
ATOM 887 O O . ASP A 1 112 ? 3.139 12.674 -14.565 1.00 96.44 112 ASP A O 1
ATOM 891 N N . CYS A 1 113 ? 3.844 11.057 -13.168 1.00 94.81 113 CYS A N 1
ATOM 892 C CA . CYS A 1 113 ? 4.585 11.874 -12.210 1.00 94.81 113 CYS A CA 1
ATOM 893 C C . CYS A 1 113 ? 3.761 12.978 -11.514 1.00 94.81 113 CYS A C 1
ATOM 895 O O . CYS A 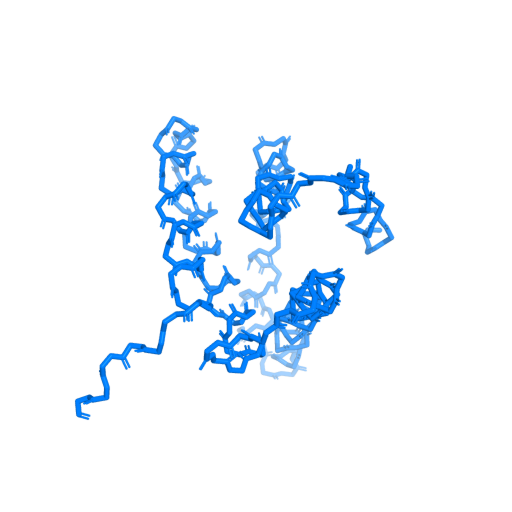1 113 ? 4.334 13.943 -10.998 1.00 94.81 113 CYS A O 1
ATOM 897 N N . ASP A 1 114 ? 2.429 12.863 -11.452 1.00 97.56 114 ASP A N 1
ATOM 898 C CA . ASP A 1 114 ? 1.575 13.846 -10.773 1.00 97.56 114 ASP A CA 1
ATOM 899 C C . ASP A 1 114 ? 1.549 13.609 -9.253 1.00 97.56 114 ASP A C 1
ATOM 901 O O . ASP A 1 114 ? 0.719 12.863 -8.719 1.00 97.56 114 ASP A O 1
ATOM 905 N N . ALA A 1 115 ? 2.463 14.279 -8.544 1.00 96.50 115 ALA A N 1
ATOM 906 C CA . ALA A 1 115 ? 2.574 14.205 -7.087 1.00 96.50 115 ALA A CA 1
ATOM 907 C C . ALA A 1 115 ? 1.368 14.818 -6.353 1.00 96.50 115 ALA A C 1
ATOM 909 O O . ALA A 1 115 ? 1.023 14.372 -5.260 1.00 96.50 115 ALA A O 1
ATOM 910 N N . ILE A 1 116 ? 0.707 15.833 -6.924 1.00 97.94 116 ILE A N 1
ATOM 911 C CA . ILE A 1 116 ? -0.444 16.479 -6.273 1.00 97.94 116 ILE A CA 1
ATOM 912 C C . ILE A 1 116 ? -1.624 15.515 -6.267 1.00 97.94 116 ILE A C 1
ATOM 914 O O . ILE A 1 116 ? -2.222 15.280 -5.213 1.00 97.94 116 ILE A O 1
ATOM 918 N N . ARG A 1 117 ? -1.937 14.920 -7.423 1.00 98.06 117 ARG A N 1
ATOM 919 C CA . ARG A 1 117 ? -2.979 13.896 -7.507 1.00 98.06 117 ARG A CA 1
ATOM 920 C C . ARG A 1 117 ? -2.630 12.704 -6.622 1.00 98.06 117 ARG A C 1
ATOM 922 O O . ARG A 1 117 ? -3.474 12.283 -5.837 1.00 98.06 117 ARG A O 1
ATOM 929 N N . ALA A 1 118 ? -1.403 12.192 -6.708 1.00 98.31 118 ALA A N 1
ATOM 930 C CA . ALA A 1 118 ? -1.039 10.983 -5.981 1.00 98.31 118 ALA A CA 1
ATOM 931 C C . ALA A 1 118 ? -1.117 11.157 -4.452 1.00 98.31 118 ALA A C 1
ATOM 933 O O . ALA A 1 118 ? -1.624 10.272 -3.769 1.00 98.31 118 ALA A O 1
ATOM 934 N N . ARG A 1 119 ? -0.732 12.323 -3.911 1.00 98.38 119 ARG A N 1
ATOM 935 C CA . ARG A 1 119 ? -0.913 12.643 -2.481 1.00 98.38 119 ARG A CA 1
ATOM 936 C C . ARG A 1 119 ? -2.382 12.725 -2.073 1.00 98.38 119 ARG A C 1
ATOM 938 O O . ARG A 1 119 ? -2.746 12.210 -1.024 1.00 98.38 119 ARG A O 1
ATOM 945 N N . ARG A 1 120 ? -3.237 13.325 -2.906 1.00 98.44 120 ARG A N 1
ATOM 946 C CA . ARG A 1 120 ? -4.685 13.370 -2.646 1.00 98.44 120 ARG A CA 1
ATOM 947 C C . ARG A 1 120 ? -5.293 11.965 -2.628 1.00 98.44 120 ARG A C 1
ATOM 949 O O . ARG A 1 120 ? -6.105 11.655 -1.764 1.00 98.44 120 ARG A O 1
ATOM 956 N N . ASP A 1 121 ? -4.905 11.114 -3.570 1.00 98.50 121 ASP A N 1
ATOM 957 C CA . ASP A 1 121 ? -5.418 9.745 -3.643 1.00 98.50 121 ASP A CA 1
ATOM 958 C C . ASP A 1 121 ? -4.867 8.877 -2.494 1.00 98.50 121 ASP A C 1
ATOM 960 O O . ASP A 1 121 ? -5.584 8.026 -1.964 1.00 98.50 121 ASP A O 1
ATOM 964 N N . LEU A 1 122 ? -3.643 9.156 -2.030 1.00 98.50 122 LEU A N 1
ATOM 965 C CA . LEU A 1 122 ? -3.090 8.586 -0.802 1.00 98.50 122 LEU A CA 1
ATOM 966 C C . LEU A 1 122 ? -3.913 8.978 0.432 1.00 98.50 122 LEU A C 1
ATOM 968 O O . LEU A 1 122 ? -4.201 8.116 1.259 1.00 98.50 122 LEU A O 1
ATOM 972 N N . ASP A 1 123 ? -4.324 10.243 0.555 1.00 98.19 123 ASP A N 1
ATOM 973 C CA . ASP A 1 123 ? -5.182 10.683 1.662 1.00 98.19 123 ASP A CA 1
ATOM 974 C C . ASP A 1 123 ? -6.537 9.942 1.647 1.00 98.19 123 ASP A C 1
ATOM 976 O O . ASP A 1 123 ? -7.026 9.528 2.701 1.00 98.19 123 ASP A O 1
ATOM 980 N N . HIS A 1 124 ? -7.114 9.677 0.465 1.00 98.44 124 HIS A N 1
ATOM 981 C CA . HIS A 1 124 ? -8.316 8.839 0.340 1.00 98.44 124 HIS A CA 1
ATOM 982 C C . HIS A 1 124 ? -8.074 7.382 0.766 1.00 98.44 124 HIS A C 1
ATOM 984 O O . HIS A 1 124 ? -8.923 6.782 1.436 1.00 98.44 124 HIS A O 1
ATOM 990 N N . LEU A 1 125 ? -6.923 6.806 0.400 1.00 98.25 125 LEU A N 1
ATOM 991 C CA . LEU A 1 125 ? -6.537 5.466 0.843 1.00 98.25 125 LEU A CA 1
ATOM 992 C C . LEU A 1 125 ? -6.405 5.416 2.371 1.00 98.25 125 LEU A C 1
ATOM 994 O O . LEU A 1 125 ? -6.978 4.527 2.991 1.00 98.25 125 LEU A O 1
ATOM 998 N N . ILE A 1 126 ? -5.719 6.388 2.981 1.00 96.75 126 ILE A N 1
ATOM 999 C CA . ILE A 1 126 ? -5.553 6.491 4.440 1.00 96.75 126 ILE A CA 1
ATOM 1000 C C . ILE A 1 126 ? -6.914 6.566 5.136 1.00 96.75 126 ILE A C 1
ATOM 1002 O O . ILE A 1 126 ? -7.162 5.798 6.064 1.00 96.75 126 ILE A O 1
ATOM 1006 N N . TYR A 1 127 ? -7.810 7.435 4.660 1.00 95.94 127 TYR A N 1
ATOM 1007 C CA . TYR A 1 127 ? -9.167 7.546 5.199 1.00 95.94 127 TYR A CA 1
ATOM 1008 C C . TYR A 1 127 ? -9.909 6.203 5.156 1.00 95.94 127 TYR A C 1
ATOM 1010 O O . TYR A 1 127 ? -10.485 5.774 6.153 1.00 95.94 127 TYR A O 1
ATOM 1018 N N . THR A 1 128 ? -9.844 5.503 4.021 1.00 95.75 128 THR A N 1
ATOM 1019 C CA . THR A 1 128 ? -10.521 4.211 3.832 1.00 95.75 128 THR A CA 1
ATOM 1020 C C . THR A 1 128 ? -9.932 3.122 4.728 1.00 95.75 128 THR A C 1
ATOM 1022 O O . THR A 1 128 ? -10.670 2.311 5.276 1.00 95.75 128 THR A O 1
ATOM 1025 N N . VAL A 1 129 ? -8.609 3.108 4.904 1.00 94.94 129 VAL A N 1
ATOM 1026 C CA . VAL A 1 129 ? -7.907 2.158 5.778 1.00 94.94 129 VAL A CA 1
ATOM 1027 C C . VAL A 1 129 ? -8.302 2.365 7.235 1.00 94.94 129 VAL A C 1
ATOM 1029 O O . VAL A 1 129 ? -8.592 1.388 7.918 1.00 94.94 129 VAL A O 1
ATOM 1032 N N . ILE A 1 130 ? -8.349 3.616 7.702 1.00 93.44 130 ILE A N 1
ATOM 1033 C CA . ILE A 1 130 ? -8.789 3.944 9.063 1.00 93.44 130 ILE A CA 1
ATOM 1034 C C . ILE A 1 130 ? -10.248 3.522 9.256 1.00 93.44 130 ILE A C 1
ATOM 1036 O O . ILE A 1 130 ? -10.545 2.794 10.199 1.00 93.44 130 ILE A O 1
ATOM 1040 N N . ALA A 1 131 ? -11.132 3.891 8.324 1.00 92.94 131 ALA A N 1
ATOM 1041 C CA . ALA A 1 131 ? -12.544 3.523 8.387 1.00 92.94 131 ALA A CA 1
ATOM 1042 C C . ALA A 1 131 ? -12.741 1.998 8.433 1.00 92.94 131 ALA A C 1
ATOM 1044 O O . ALA A 1 131 ? -13.461 1.498 9.289 1.00 92.94 131 ALA A O 1
ATOM 1045 N N . LEU A 1 132 ? -12.047 1.246 7.573 1.00 93.50 132 LEU A N 1
ATOM 1046 C CA . LEU A 1 132 ? -12.097 -0.220 7.555 1.00 93.50 132 LEU A CA 1
ATOM 1047 C C . LEU A 1 132 ? -11.554 -0.840 8.851 1.00 93.50 132 LEU A C 1
ATOM 1049 O O . LEU A 1 132 ? -12.028 -1.886 9.293 1.00 93.50 132 LEU A O 1
ATOM 1053 N N . ALA A 1 133 ? -10.546 -0.212 9.456 1.00 92.12 133 ALA A N 1
ATOM 1054 C CA . ALA A 1 133 ? -9.943 -0.703 10.683 1.00 92.12 133 ALA A CA 1
ATOM 1055 C C . ALA A 1 133 ? -10.821 -0.459 11.922 1.00 92.12 133 ALA A C 1
ATOM 1057 O O . ALA A 1 133 ? -10.664 -1.193 12.899 1.00 92.12 133 ALA A O 1
ATOM 1058 N N . GLU A 1 134 ? -11.729 0.520 11.888 1.00 88.56 134 GLU A N 1
ATOM 1059 C CA . GLU A 1 134 ? -12.643 0.860 12.989 1.00 88.56 134 GLU A CA 1
ATOM 1060 C C . GLU A 1 134 ? -14.060 0.307 12.810 1.00 88.56 134 GLU A C 1
ATOM 1062 O O . GLU A 1 134 ? -14.711 -0.047 13.794 1.00 88.56 134 GLU A O 1
ATOM 1067 N N . GLU A 1 135 ? -14.528 0.177 11.569 1.00 84.19 135 GLU A N 1
ATOM 1068 C CA . GLU A 1 135 ? -15.884 -0.249 11.243 1.00 84.19 135 GLU A CA 1
ATOM 1069 C C . GLU A 1 135 ? -15.865 -1.423 10.265 1.00 84.19 135 GLU A C 1
ATOM 1071 O O . GLU A 1 135 ? -15.252 -1.387 9.197 1.00 84.19 135 GLU A O 1
ATOM 1076 N N . ARG A 1 136 ? -16.581 -2.496 10.615 1.00 66.75 136 ARG A N 1
ATOM 1077 C CA . ARG A 1 136 ? -16.707 -3.650 9.727 1.00 66.75 136 ARG A CA 1
ATOM 1078 C C . ARG A 1 136 ? -17.671 -3.279 8.592 1.00 66.75 136 ARG A C 1
ATOM 1080 O O . ARG A 1 136 ? -18.817 -2.940 8.900 1.00 66.75 136 ARG A O 1
ATOM 1087 N N . PRO A 1 137 ? -17.271 -3.352 7.308 1.00 63.50 137 PRO A N 1
ATOM 1088 C CA . PRO A 1 137 ? -18.178 -3.057 6.207 1.00 63.50 137 PRO A CA 1
ATOM 1089 C C . PRO A 1 137 ? -19.405 -3.966 6.294 1.00 63.50 137 PRO A C 1
ATOM 1091 O O . PRO A 1 137 ? -19.287 -5.147 6.637 1.00 63.50 137 PRO A O 1
ATOM 1094 N N . LEU A 1 138 ? -20.584 -3.392 6.030 1.00 59.16 138 LEU A N 1
ATOM 1095 C CA . LEU A 1 138 ? -21.867 -4.095 6.081 1.00 59.16 138 LEU A CA 1
ATOM 1096 C C . LEU A 1 138 ? -21.755 -5.411 5.301 1.00 59.16 138 LEU A C 1
ATOM 1098 O O . LEU A 1 138 ? -21.480 -5.401 4.101 1.00 59.16 138 LEU A O 1
ATOM 1102 N N . GLN A 1 139 ? -21.945 -6.536 5.994 1.00 55.19 139 GLN A N 1
ATOM 1103 C CA . GLN A 1 139 ? -22.020 -7.847 5.356 1.00 55.19 139 GLN A CA 1
ATOM 1104 C C . GLN A 1 139 ? -23.256 -7.848 4.447 1.00 55.19 139 GLN A C 1
ATOM 1106 O O . GLN A 1 139 ? -24.373 -7.700 4.945 1.00 55.19 139 GLN A O 1
ATOM 1111 N N . GLN A 1 140 ? -23.043 -7.942 3.132 1.00 42.62 140 GLN A N 1
ATOM 1112 C CA . GLN A 1 140 ? -24.101 -8.225 2.156 1.00 42.62 140 GLN A CA 1
ATOM 1113 C C . GLN A 1 140 ? -24.334 -9.730 2.060 1.00 42.62 140 GLN A C 1
ATOM 1115 O O . GLN A 1 140 ? -23.327 -10.476 2.082 1.00 42.62 140 GLN A O 1
#

Sequence (140 aa):
MMQTTREVVQAGISSNSDLHDTIAESIKAFWRHVETAPELQVMQYELTLYALRHPESAWLAKQQYDGYCALVETLFQHNFEAVGKQSAVPFAELARFVVAGLDGLILQFISDCDAIRARRDLDHLIYTVIALAEERPLQQ

Radius of gyration: 15.74 Å; chains: 1; bounding box: 42×38×40 Å

Foldseek 3Di:
DVVVLVVLLPPPDDPDDDLLRSLLVNLVSVVVVCLVCLVVVVVVVVVLVVLCVPVVSPVVNVVVLVVQLVVQLVSNVVSCVSVVHAFPDRSSVLSNLLVVQVNVLSVVCSVPVPPVVSVVSSVVSSVVSVCNRHDPPDDD

pLDDT: mean 87.54, std 17.08, range [34.94, 98.5]

Secondary structure (DSSP, 8-state):
-HHHHHHHHHTT--TT--HHHHHHHHHHHHHHHHHH-HHHHHHHHHHHHHHHHSGGGHHHHHHHHHHHHHHHHHHHHHHHHHTT---SS-HHHHHHHHHHHHHHHHHHHHHH--HHHHHHHHHHHHHHHHHHHHSPPP--